Protein AF-A0A931XW29-F1 (afdb_monomer_lite)

Secondary structure (DSSP, 8-state):
-------PEEEEEEEPTTS-EEEEEE-TTS-EEEE--SS--S-EEEE-SSSBSEEEEESSSEEEEEEEEEESS-EEEEEES-SSPPPTTPPPSSPPEEE-TTEEEE----TT-EEESS-EEEEEESSSSS--B-TT--EEEEEEE-

Structure (mmCIF, N/CA/C/O backbone):
data_AF-A0A931XW29-F1
#
_entry.id   AF-A0A931XW29-F1
#
loop_
_atom_site.group_PDB
_atom_site.id
_atom_site.type_symbol
_atom_site.label_atom_id
_atom_site.label_alt_id
_atom_site.label_comp_id
_atom_site.label_asym_id
_atom_site.label_entity_id
_atom_site.label_seq_id
_atom_site.pdbx_PDB_ins_code
_atom_site.Cartn_x
_atom_site.Cartn_y
_atom_site.Cartn_z
_atom_site.occupancy
_atom_site.B_iso_or_equiv
_atom_site.auth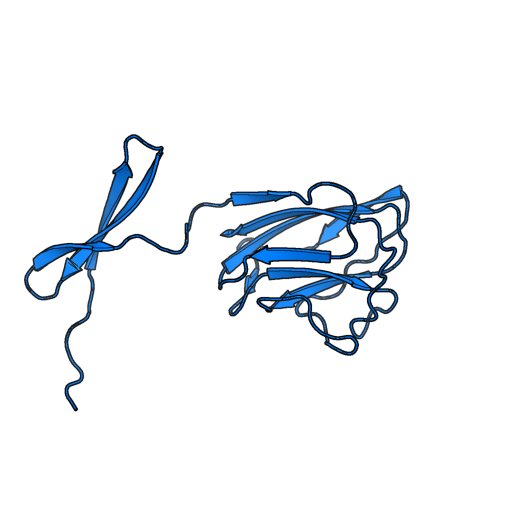_seq_id
_atom_site.auth_comp_id
_atom_site.auth_asym_id
_atom_site.auth_atom_id
_atom_site.pdbx_PDB_model_num
ATOM 1 N N . MET A 1 1 ? -32.440 -20.958 18.031 1.00 38.19 1 MET A N 1
ATOM 2 C CA . MET A 1 1 ? -31.291 -20.144 17.581 1.00 38.19 1 MET A CA 1
ATOM 3 C C . MET A 1 1 ? -31.598 -18.716 1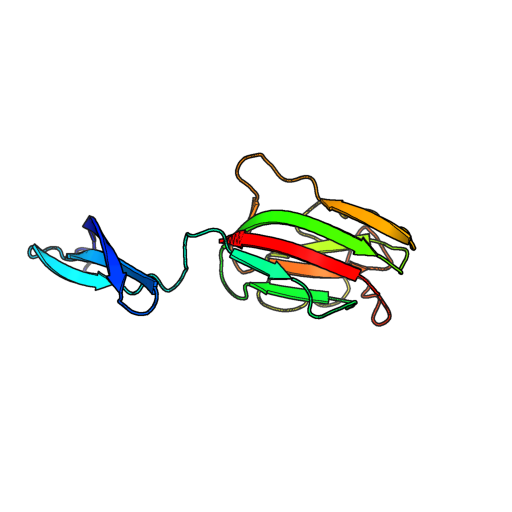8.005 1.00 38.19 1 MET A C 1
ATOM 5 O O . MET A 1 1 ? -32.390 -18.062 17.341 1.00 38.19 1 MET A O 1
ATOM 9 N N . ALA A 1 2 ? -31.157 -18.316 19.199 1.00 35.53 2 ALA A N 1
ATOM 10 C CA . ALA A 1 2 ? -31.536 -17.034 19.789 1.00 35.53 2 ALA A CA 1
ATOM 11 C C . ALA A 1 2 ? -30.694 -15.914 19.162 1.00 35.53 2 ALA A C 1
ATOM 13 O O . ALA A 1 2 ? -29.478 -15.897 19.308 1.00 35.53 2 ALA A O 1
ATOM 14 N N . TRP A 1 3 ? -31.364 -15.037 18.420 1.00 38.88 3 TRP A N 1
ATOM 15 C CA . TRP A 1 3 ? -30.867 -13.742 17.977 1.00 38.88 3 TRP A CA 1
ATOM 16 C C . TRP A 1 3 ? -31.445 -12.707 18.936 1.00 38.88 3 TRP A C 1
ATOM 18 O O . TRP A 1 3 ? -32.610 -12.364 18.776 1.00 38.88 3 TRP A O 1
ATOM 28 N N . LEU A 1 4 ? -30.688 -12.287 19.948 1.00 43.12 4 LEU A N 1
ATOM 29 C CA . LEU A 1 4 ? -30.894 -11.071 20.745 1.00 43.12 4 LEU A CA 1
ATOM 30 C C . LEU A 1 4 ? -29.692 -10.923 21.696 1.00 43.12 4 LEU A C 1
ATOM 32 O O . LEU A 1 4 ? -29.171 -11.925 22.173 1.00 43.12 4 LEU A O 1
ATOM 36 N N . ASP A 1 5 ? -29.290 -9.675 21.931 1.00 41.72 5 ASP A N 1
ATOM 37 C CA . ASP A 1 5 ? -28.382 -9.212 22.996 1.00 41.72 5 ASP A CA 1
ATOM 38 C C . ASP A 1 5 ? -26.875 -9.139 22.728 1.00 41.72 5 ASP A C 1
ATOM 40 O O . ASP A 1 5 ? -26.065 -9.693 23.459 1.00 41.72 5 ASP A O 1
ATOM 44 N N . GLU A 1 6 ? -26.476 -8.283 21.784 1.00 49.94 6 GLU A N 1
ATOM 45 C CA . GLU A 1 6 ? -25.221 -7.536 21.974 1.00 49.94 6 GLU A CA 1
ATOM 46 C C . GLU A 1 6 ? -25.299 -6.127 21.362 1.00 49.94 6 GLU A C 1
ATOM 48 O O . GLU A 1 6 ? -24.480 -5.703 20.548 1.00 49.94 6 GLU A O 1
ATOM 53 N N . ILE A 1 7 ? -26.326 -5.357 21.745 1.00 53.03 7 ILE A N 1
ATOM 54 C CA . ILE A 1 7 ? -26.310 -3.907 21.503 1.00 53.03 7 ILE A CA 1
ATOM 55 C C . ILE A 1 7 ? -25.437 -3.281 22.591 1.00 53.03 7 ILE A C 1
ATOM 57 O O . ILE A 1 7 ? -25.923 -2.814 23.618 1.00 53.03 7 ILE A O 1
ATOM 61 N N . LEU A 1 8 ? -24.124 -3.302 22.376 1.00 58.19 8 LEU A N 1
ATOM 62 C CA . LEU A 1 8 ? -23.183 -2.600 23.239 1.00 58.19 8 LEU A CA 1
ATOM 63 C C . LEU A 1 8 ? -23.320 -1.091 23.006 1.00 58.19 8 LEU A C 1
ATOM 65 O O . LEU A 1 8 ? -23.046 -0.591 21.912 1.00 58.19 8 LEU A O 1
ATOM 69 N N . ARG A 1 9 ? -23.743 -0.349 24.034 1.00 63.47 9 ARG A N 1
ATOM 70 C CA . ARG A 1 9 ? -23.864 1.113 23.958 1.00 63.47 9 ARG A CA 1
ATOM 71 C C . ARG A 1 9 ? -22.541 1.761 24.349 1.00 63.47 9 ARG A C 1
ATOM 73 O O . ARG A 1 9 ? -22.058 1.549 25.460 1.00 63.47 9 ARG A O 1
ATOM 80 N N . PHE A 1 10 ? -21.987 2.579 23.455 1.00 65.69 10 PHE A N 1
ATOM 81 C CA . PHE A 1 10 ? -20.823 3.415 23.755 1.00 65.69 10 PHE A CA 1
ATOM 82 C C . PHE A 1 10 ? -21.114 4.357 24.931 1.00 65.69 10 PHE A C 1
ATOM 84 O O . PHE A 1 10 ? -22.158 5.019 24.952 1.00 65.69 10 PHE A O 1
ATOM 91 N N . VAL A 1 11 ? -20.176 4.438 25.878 1.00 74.69 11 VAL A N 1
ATOM 92 C CA . VAL A 1 11 ? -20.232 5.386 27.000 1.00 74.69 11 VAL A CA 1
ATOM 93 C C . VAL A 1 11 ? -19.077 6.372 26.951 1.00 74.69 11 VAL A C 1
ATOM 95 O O . VAL A 1 11 ? -19.312 7.578 26.983 1.00 74.69 11 VAL A O 1
ATOM 98 N N . ALA A 1 12 ? -17.838 5.878 26.912 1.00 73.12 12 ALA A N 1
ATOM 99 C CA . ALA A 1 12 ? -16.646 6.713 27.011 1.00 73.12 12 ALA A CA 1
ATOM 100 C C . ALA A 1 12 ? -15.385 5.982 26.530 1.00 73.12 12 ALA A C 1
ATOM 102 O O . ALA A 1 12 ? -15.361 4.756 26.422 1.00 73.12 12 ALA A O 1
ATOM 103 N N . HIS A 1 13 ? -14.312 6.748 26.331 1.00 73.44 13 HIS A N 1
ATOM 104 C CA . HIS A 1 13 ? -12.950 6.224 26.285 1.00 73.44 13 HIS A CA 1
ATOM 105 C C . HIS A 1 13 ? -12.269 6.452 27.637 1.00 73.44 13 HIS A C 1
ATOM 107 O O . HIS A 1 13 ? -12.291 7.566 28.164 1.00 73.44 13 HIS A O 1
ATOM 113 N N . ALA A 1 14 ? -11.648 5.411 28.185 1.00 71.50 14 ALA A N 1
ATOM 114 C CA . ALA A 1 14 ? -10.775 5.504 29.346 1.00 71.50 14 ALA A CA 1
ATOM 115 C C . ALA A 1 14 ? -9.318 5.504 28.881 1.00 71.50 14 ALA A C 1
ATOM 117 O O . ALA A 1 14 ? -8.936 4.711 28.024 1.00 71.50 14 ALA A O 1
ATOM 118 N N . ARG A 1 15 ? -8.490 6.384 29.450 1.00 70.50 15 ARG A N 1
ATOM 119 C CA . ARG A 1 15 ? -7.049 6.407 29.186 1.00 70.50 15 ARG A CA 1
ATOM 120 C C . ARG 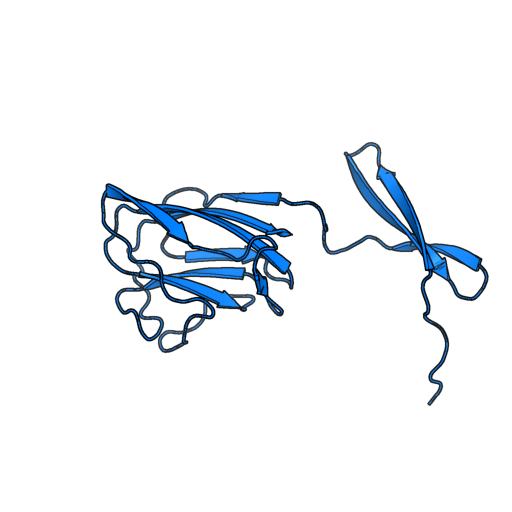A 1 15 ? -6.307 5.778 30.353 1.00 70.50 15 ARG A C 1
ATOM 122 O O . ARG A 1 15 ? -6.443 6.242 31.485 1.00 70.50 15 ARG A O 1
ATOM 129 N N . LYS A 1 16 ? -5.522 4.740 30.085 1.00 68.44 16 LYS A N 1
ATOM 130 C CA . LYS A 1 16 ? -4.676 4.105 31.093 1.00 68.44 16 LYS A CA 1
ATOM 131 C C . LYS A 1 16 ? -3.445 4.960 31.416 1.00 68.44 16 LYS A C 1
ATOM 133 O O . LYS A 1 16 ? -3.031 5.780 30.593 1.00 68.44 16 LYS A O 1
ATOM 138 N N . PRO A 1 17 ? -2.808 4.735 32.581 1.00 69.81 17 PRO A N 1
ATOM 139 C CA . PRO A 1 17 ? -1.533 5.368 32.930 1.00 69.81 17 PRO A CA 1
ATOM 140 C C . PRO A 1 17 ? -0.399 5.095 31.929 1.00 69.81 17 PRO A C 1
ATOM 142 O O . PRO A 1 17 ? 0.532 5.888 31.840 1.00 69.81 17 PRO A O 1
ATOM 145 N N . ASP A 1 18 ? -0.483 3.999 31.169 1.00 67.31 18 ASP A N 1
ATOM 146 C CA . ASP A 1 18 ? 0.461 3.640 30.101 1.00 67.31 18 ASP A CA 1
ATOM 147 C C . ASP A 1 18 ? 0.189 4.361 28.761 1.00 67.31 18 ASP A C 1
ATOM 149 O O . ASP A 1 18 ? 0.925 4.177 27.794 1.00 67.31 18 ASP A O 1
ATOM 153 N N . GLY A 1 19 ? -0.855 5.195 28.698 1.00 60.72 19 GLY A N 1
ATOM 154 C CA . GLY A 1 19 ? -1.244 5.962 27.516 1.00 60.72 19 GLY A CA 1
ATOM 155 C C . GLY A 1 19 ? -2.196 5.245 26.555 1.00 60.72 19 GLY A C 1
ATOM 156 O O . GLY A 1 19 ? -2.723 5.914 25.660 1.00 60.72 19 GLY A O 1
ATOM 157 N N . SER A 1 20 ? -2.464 3.948 26.744 1.00 61.62 20 SER A N 1
ATOM 158 C CA . SER A 1 20 ? -3.434 3.197 25.936 1.00 61.62 20 SER A CA 1
ATOM 159 C C . SER A 1 20 ? -4.878 3.635 26.219 1.00 61.62 20 SER A C 1
ATOM 161 O O . SER A 1 20 ? -5.202 4.102 27.316 1.00 61.62 20 SER A O 1
ATOM 163 N N . LEU A 1 21 ? -5.743 3.531 25.206 1.00 60.75 21 LEU A N 1
ATOM 164 C CA . LEU A 1 21 ? -7.171 3.830 25.314 1.00 60.75 21 LEU A CA 1
ATOM 165 C C . LEU A 1 21 ? -7.972 2.529 25.377 1.00 60.75 21 LEU A C 1
ATOM 167 O O . LEU A 1 21 ? -7.742 1.612 24.593 1.00 60.75 21 LEU A O 1
ATOM 171 N N . GLU A 1 22 ? -8.936 2.474 26.287 1.00 70.25 22 GLU A N 1
ATOM 172 C CA . GLU A 1 22 ? -9.946 1.424 26.350 1.00 70.25 22 GLU A CA 1
ATOM 173 C C . GLU A 1 22 ? -11.326 2.004 26.073 1.00 70.25 22 GLU A C 1
ATOM 175 O O . GLU A 1 22 ? -11.662 3.100 26.532 1.00 70.25 22 GLU A O 1
ATOM 180 N N . GLU A 1 23 ? -12.138 1.260 25.329 1.00 72.38 23 GLU A N 1
ATOM 181 C CA . GLU A 1 23 ? -13.516 1.640 25.075 1.00 72.38 23 GLU A CA 1
ATOM 182 C C . GLU A 1 23 ? -14.413 1.045 26.160 1.00 72.38 23 GLU A C 1
ATOM 184 O O . GLU A 1 23 ? -14.483 -0.165 26.381 1.00 72.38 23 GLU A O 1
ATOM 189 N N . CYS A 1 24 ? -15.121 1.918 26.860 1.00 70.50 24 CYS A N 1
ATOM 190 C CA . CYS A 1 24 ? -16.082 1.535 27.872 1.00 70.50 24 CYS A CA 1
ATOM 191 C C . CYS A 1 24 ? -17.466 1.432 27.228 1.00 70.50 24 CYS A C 1
ATOM 193 O O . CYS A 1 24 ? -18.021 2.435 26.762 1.00 70.50 24 CYS A O 1
ATOM 195 N N . ARG A 1 25 ? -18.040 0.225 27.226 1.00 76.50 25 ARG A N 1
ATOM 196 C CA . ARG A 1 25 ? -19.395 -0.035 26.727 1.00 76.50 25 ARG A CA 1
ATOM 197 C C . ARG A 1 25 ? -20.283 -0.584 27.840 1.00 76.50 25 ARG A C 1
ATOM 199 O O . ARG A 1 25 ? -19.788 -1.198 28.780 1.00 76.50 25 ARG A O 1
ATOM 206 N N . LEU A 1 26 ? -21.589 -0.363 27.738 1.00 73.88 26 LEU A N 1
ATOM 207 C CA . LEU A 1 26 ? -22.571 -1.041 28.591 1.00 73.88 26 LEU A CA 1
ATOM 208 C C . LEU A 1 26 ? -23.123 -2.262 27.866 1.00 73.88 26 LEU A C 1
ATOM 210 O O . LEU A 1 26 ? -23.411 -2.175 26.668 1.00 73.88 26 LEU A O 1
ATOM 214 N N . ASP A 1 27 ? -23.271 -3.369 28.591 1.00 77.75 27 ASP A N 1
ATOM 215 C CA . ASP A 1 27 ? -24.052 -4.513 28.121 1.00 77.75 27 ASP A CA 1
ATOM 216 C C . ASP A 1 27 ? -25.566 -4.262 28.243 1.00 77.75 27 ASP A C 1
ATOM 218 O O . ASP A 1 27 ? -26.007 -3.208 28.715 1.00 77.75 27 ASP A O 1
ATOM 222 N N . ALA A 1 28 ? -26.367 -5.214 27.754 1.00 69.75 28 ALA A N 1
ATOM 223 C CA . ALA A 1 28 ? -27.829 -5.124 27.747 1.00 69.75 28 ALA A CA 1
ATOM 224 C C . ALA A 1 28 ? -28.429 -4.995 29.161 1.00 69.75 28 ALA A C 1
ATOM 226 O O . ALA A 1 28 ? -29.491 -4.395 29.324 1.00 69.75 28 ALA A O 1
ATOM 227 N N . ASP A 1 29 ? -27.707 -5.477 30.174 1.00 80.06 29 ASP A N 1
ATOM 228 C CA . ASP A 1 29 ? -28.082 -5.403 31.586 1.00 80.06 29 ASP A CA 1
ATOM 229 C C . ASP A 1 29 ? -27.586 -4.111 32.266 1.00 80.06 29 ASP A C 1
ATOM 231 O O . ASP A 1 29 ? -27.833 -3.888 33.452 1.00 80.06 29 ASP A O 1
ATOM 235 N N . GLY A 1 30 ? -26.892 -3.235 31.531 1.00 73.50 30 GLY A N 1
ATOM 236 C CA . GLY A 1 30 ? -26.365 -1.974 32.047 1.00 73.50 30 GLY A CA 1
ATOM 237 C C . GLY A 1 30 ? -25.075 -2.115 32.856 1.00 73.50 30 GLY A C 1
ATOM 238 O O . GLY A 1 30 ? -24.694 -1.171 33.551 1.00 73.50 30 GLY A O 1
ATOM 239 N N . ASN A 1 31 ? -24.378 -3.250 32.769 1.00 77.94 31 ASN A N 1
ATOM 240 C CA .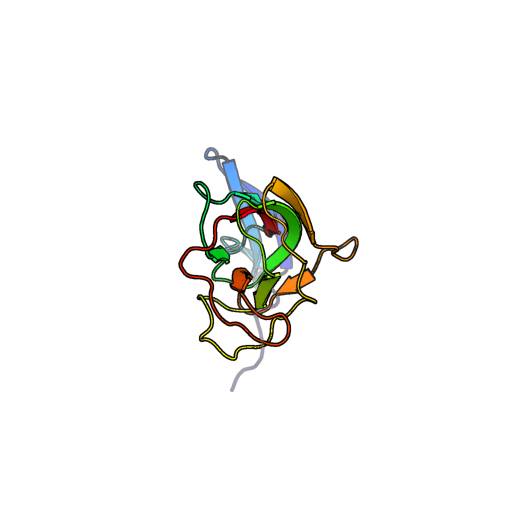 ASN A 1 31 ? -23.069 -3.413 33.389 1.00 77.94 31 ASN A CA 1
ATOM 241 C C . ASN A 1 31 ? -21.969 -2.856 32.485 1.00 77.94 31 ASN A C 1
ATOM 243 O O . ASN A 1 31 ? -21.991 -2.999 31.260 1.00 77.94 31 ASN A O 1
ATOM 247 N N . LEU A 1 32 ? -20.960 -2.246 33.109 1.00 72.12 32 LEU A N 1
ATOM 248 C CA . LEU A 1 32 ? -19.782 -1.751 32.412 1.00 72.12 32 LEU A CA 1
ATOM 249 C C . LEU A 1 32 ? -18.914 -2.919 31.937 1.00 72.12 32 LEU A C 1
ATOM 251 O O . LEU A 1 32 ? -18.364 -3.674 32.739 1.00 72.12 32 LEU A O 1
ATOM 255 N N . ARG A 1 33 ? -18.738 -3.019 30.623 1.00 69.81 33 ARG A N 1
ATOM 256 C CA . ARG A 1 33 ? -17.762 -3.888 29.976 1.00 69.81 33 ARG A CA 1
ATOM 257 C C . ARG A 1 33 ? -16.651 -3.019 29.403 1.00 69.81 33 ARG A C 1
ATOM 259 O O . ARG A 1 33 ? -16.887 -2.109 28.608 1.00 69.81 33 ARG A O 1
ATOM 266 N N . VAL A 1 34 ? -15.425 -3.310 29.816 1.00 63.75 34 VAL A N 1
ATOM 267 C CA . VAL A 1 34 ? -14.236 -2.763 29.167 1.00 63.75 34 VAL A CA 1
ATOM 268 C C . VAL A 1 34 ? -14.014 -3.587 27.909 1.00 63.75 34 VAL A C 1
ATOM 270 O O . VAL A 1 34 ? -13.626 -4.752 27.981 1.00 63.75 34 VAL A O 1
ATOM 273 N N . VAL A 1 35 ? -14.315 -2.997 26.760 1.00 61.72 35 VAL A N 1
ATOM 274 C CA . VAL A 1 35 ? -13.921 -3.560 25.478 1.00 61.72 35 VAL A CA 1
ATOM 275 C C . VAL A 1 35 ? -12.553 -2.975 25.187 1.00 61.72 35 VAL A C 1
ATOM 277 O O . VAL A 1 35 ? -12.401 -1.777 24.941 1.00 61.72 35 VAL A O 1
ATOM 280 N N . VAL A 1 36 ? -11.527 -3.819 25.245 1.00 54.84 36 VAL A N 1
ATOM 281 C CA . VAL A 1 36 ? -10.242 -3.454 24.656 1.00 54.84 36 VAL A CA 1
ATOM 282 C C . VAL A 1 36 ? -10.530 -3.258 23.174 1.00 54.84 36 VAL A C 1
ATOM 284 O O . VAL A 1 36 ? -10.811 -4.228 22.472 1.00 54.84 36 VAL A O 1
ATOM 287 N N . ALA A 1 37 ? -10.548 -2.006 22.715 1.00 51.06 37 ALA A N 1
ATOM 288 C CA . ALA A 1 37 ? -10.611 -1.717 21.296 1.00 51.06 37 ALA A CA 1
ATOM 289 C C . ALA A 1 37 ? -9.343 -2.323 20.686 1.00 51.06 37 ALA A C 1
ATOM 291 O O . ALA A 1 37 ? -8.249 -1.784 20.823 1.00 51.06 37 ALA A O 1
ATOM 292 N N . THR A 1 38 ? -9.470 -3.513 20.099 1.00 51.78 38 THR A N 1
ATOM 293 C CA . THR A 1 38 ? -8.343 -4.230 19.489 1.00 51.78 38 THR A CA 1
ATOM 294 C C . THR A 1 38 ? -7.823 -3.517 18.247 1.00 51.78 38 THR A C 1
ATOM 296 O O . THR A 1 38 ? -6.693 -3.763 17.837 1.00 51.78 38 THR A O 1
ATOM 299 N N . ASP A 1 39 ? -8.609 -2.593 17.691 1.00 54.62 39 ASP A N 1
ATOM 300 C CA . ASP A 1 39 ? -8.172 -1.649 16.677 1.00 54.62 39 ASP A CA 1
ATOM 301 C C . ASP A 1 39 ? -8.189 -0.231 17.252 1.00 54.62 39 ASP A C 1
ATOM 303 O O . ASP A 1 39 ? -9.238 0.335 17.559 1.00 54.62 39 ASP A O 1
ATOM 307 N N . SER A 1 40 ? -6.995 0.342 17.396 1.00 58.44 40 SER A N 1
ATOM 308 C CA . SER A 1 40 ? -6.825 1.769 17.647 1.00 58.44 40 SER A CA 1
ATOM 309 C C . SER A 1 40 ? -7.465 2.550 16.501 1.00 58.44 40 SER A C 1
ATOM 311 O O . SER A 1 40 ? -6.981 2.502 15.375 1.00 58.44 40 SER A O 1
ATOM 313 N N . LEU A 1 41 ? -8.533 3.291 16.790 1.00 66.06 41 LEU A N 1
ATOM 314 C CA . LEU A 1 41 ? -9.128 4.241 15.843 1.00 66.06 41 LEU A CA 1
ATOM 315 C C . LEU A 1 41 ? -8.284 5.518 15.687 1.00 66.06 41 LEU A C 1
ATOM 317 O O . LEU A 1 41 ? -8.566 6.339 14.817 1.00 66.06 41 LEU A O 1
ATOM 321 N N . GLU A 1 42 ? -7.253 5.687 16.519 1.00 80.81 42 GLU A N 1
ATOM 322 C CA . GLU A 1 42 ? -6.339 6.819 16.434 1.00 80.81 42 GLU A CA 1
ATOM 323 C C . GLU A 1 42 ? -5.386 6.669 15.240 1.00 80.81 42 GLU A C 1
ATOM 325 O O . GLU A 1 42 ? -4.792 5.597 15.067 1.00 80.81 42 GLU A O 1
ATOM 330 N N . PRO A 1 43 ? -5.187 7.734 14.441 1.00 89.56 43 PRO A N 1
ATOM 331 C CA . PRO A 1 43 ? -4.202 7.739 13.372 1.00 89.56 43 PRO A CA 1
ATOM 332 C C . PRO A 1 43 ? -2.795 7.436 13.897 1.00 89.56 43 PRO A C 1
ATOM 334 O O . PRO A 1 43 ? -2.240 8.177 14.708 1.00 89.56 43 PRO A O 1
ATOM 337 N N . ALA A 1 44 ? -2.187 6.380 13.373 1.00 92.25 44 ALA A N 1
ATOM 338 C CA . ALA A 1 44 ? -0.818 5.979 13.645 1.00 92.25 44 ALA A CA 1
ATOM 339 C C . ALA A 1 44 ? 0.012 6.016 12.360 1.00 92.25 44 ALA A C 1
ATOM 341 O O . ALA A 1 44 ? -0.462 5.644 11.283 1.00 92.25 44 ALA A O 1
ATOM 342 N N . TRP A 1 45 ? 1.263 6.449 12.490 1.00 94.44 45 TRP A N 1
ATOM 343 C CA . TRP A 1 45 ? 2.246 6.371 11.416 1.00 94.44 45 TRP A CA 1
ATOM 344 C C . TRP A 1 45 ? 2.937 5.008 11.428 1.00 94.44 45 TRP A C 1
ATOM 346 O O . TRP A 1 45 ? 3.315 4.497 12.481 1.00 94.44 45 TRP A O 1
ATOM 356 N N . ASP A 1 46 ? 3.087 4.431 10.243 1.00 95.50 46 ASP A N 1
ATOM 357 C CA . ASP A 1 46 ? 3.886 3.249 9.970 1.00 95.50 46 ASP A CA 1
ATOM 358 C C . ASP A 1 46 ? 4.932 3.612 8.917 1.00 95.50 46 ASP A C 1
ATOM 360 O O . ASP A 1 46 ? 4.632 3.766 7.728 1.00 95.50 46 ASP A O 1
ATOM 364 N N . ASP A 1 47 ? 6.162 3.777 9.387 1.00 95.44 47 ASP A N 1
ATOM 365 C CA . ASP A 1 47 ? 7.311 4.052 8.542 1.00 95.44 47 ASP A CA 1
ATOM 366 C C . ASP A 1 47 ? 8.015 2.737 8.207 1.00 95.44 47 ASP A C 1
ATOM 368 O O . ASP A 1 47 ? 8.252 1.883 9.070 1.00 95.44 47 ASP A O 1
ATOM 372 N N . SER A 1 48 ? 8.391 2.563 6.943 1.00 94.69 48 SER A N 1
ATOM 373 C CA . SER A 1 48 ? 9.295 1.475 6.575 1.00 94.69 48 SER A CA 1
ATOM 374 C C . SER A 1 48 ? 10.643 1.622 7.301 1.00 94.69 48 SER A C 1
ATOM 376 O O . SER A 1 48 ? 11.146 2.739 7.399 1.00 94.69 48 SER A O 1
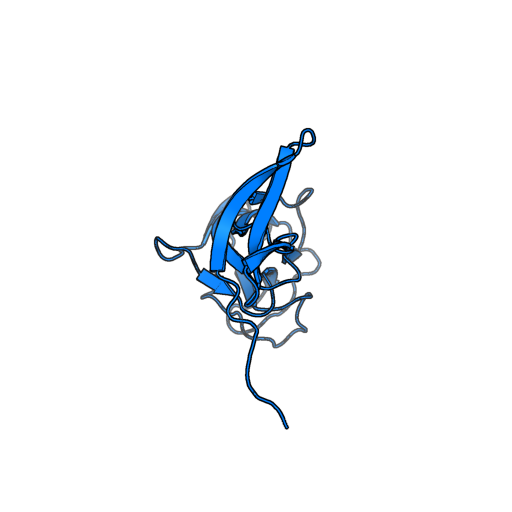ATOM 378 N N . PRO A 1 49 ? 11.297 0.530 7.742 1.00 92.06 49 PRO A N 1
ATOM 379 C CA . PRO A 1 49 ? 12.537 0.559 8.535 1.00 92.06 49 PRO A CA 1
ATOM 380 C C . PRO A 1 49 ? 13.782 0.956 7.715 1.00 92.06 49 PRO A C 1
ATOM 382 O O . PRO A 1 49 ? 14.912 0.699 8.119 1.00 92.06 49 PRO A O 1
ATOM 385 N N . GLY A 1 50 ? 13.572 1.528 6.533 1.00 95.31 50 GLY A N 1
ATOM 386 C CA . GLY A 1 50 ? 14.546 1.752 5.479 1.00 95.31 50 GLY A CA 1
ATOM 387 C C . GLY A 1 50 ? 13.910 1.496 4.114 1.00 95.31 50 GLY A C 1
ATOM 388 O O . GLY A 1 50 ? 12.690 1.366 3.999 1.00 95.31 50 GLY A O 1
ATOM 389 N N . PHE A 1 51 ? 14.744 1.399 3.084 1.00 97.38 51 PHE A N 1
ATOM 390 C CA . PHE A 1 51 ? 14.298 1.022 1.748 1.00 97.38 51 PHE A CA 1
ATOM 391 C C . PHE A 1 51 ? 13.964 -0.464 1.695 1.00 97.38 51 PHE A C 1
ATOM 393 O O . PHE A 1 51 ? 14.825 -1.305 1.952 1.00 97.38 51 PHE A O 1
ATOM 400 N N . VAL A 1 52 ? 12.722 -0.783 1.343 1.00 97.81 52 VAL A N 1
ATOM 401 C CA . VAL A 1 52 ? 12.254 -2.163 1.197 1.00 97.81 52 VAL A CA 1
ATOM 402 C C . VAL A 1 52 ? 11.380 -2.305 -0.047 1.00 97.81 52 VAL A C 1
ATOM 404 O O . VAL A 1 52 ? 10.812 -1.332 -0.546 1.00 97.81 52 VAL A O 1
ATOM 407 N N . ALA A 1 53 ? 11.268 -3.533 -0.548 1.00 97.75 53 ALA A N 1
ATOM 408 C CA . ALA A 1 53 ? 10.453 -3.848 -1.719 1.00 97.75 53 ALA A CA 1
ATOM 409 C C . ALA A 1 53 ? 8.956 -3.922 -1.394 1.00 97.75 53 ALA A C 1
ATOM 411 O O . ALA A 1 53 ? 8.120 -3.734 -2.271 1.00 97.75 53 ALA A O 1
ATOM 412 N N . HIS A 1 54 ? 8.598 -4.231 -0.149 1.00 98.06 54 HIS A N 1
ATOM 413 C CA . HIS A 1 54 ? 7.214 -4.324 0.299 1.00 98.06 54 HIS A CA 1
ATOM 414 C C . HIS A 1 54 ? 7.122 -4.184 1.815 1.00 98.06 54 HIS A C 1
ATOM 416 O O . HIS A 1 54 ? 8.104 -4.386 2.535 1.00 98.06 54 HIS A O 1
ATOM 422 N N . ARG A 1 55 ? 5.917 -3.904 2.312 1.00 97.69 55 ARG A N 1
ATOM 423 C CA . ARG A 1 55 ? 5.627 -3.908 3.746 1.00 97.69 55 ARG A CA 1
ATOM 424 C C . ARG A 1 55 ? 4.148 -4.141 4.015 1.00 97.69 55 ARG A C 1
ATOM 426 O O . ARG A 1 55 ? 3.281 -3.603 3.327 1.00 97.69 55 ARG A O 1
ATOM 433 N N . ILE A 1 56 ? 3.879 -4.906 5.069 1.00 97.81 56 ILE A N 1
ATOM 434 C CA . ILE A 1 56 ? 2.556 -4.992 5.685 1.00 97.81 56 ILE A CA 1
ATOM 435 C C . ILE A 1 56 ? 2.443 -3.821 6.663 1.00 97.81 56 ILE A C 1
ATOM 437 O O . ILE A 1 56 ? 3.081 -3.827 7.711 1.00 97.81 56 ILE A O 1
ATOM 441 N N . VAL A 1 57 ? 1.657 -2.811 6.298 1.00 96.62 57 VAL A N 1
ATOM 442 C CA . VAL A 1 57 ? 1.399 -1.618 7.120 1.00 96.62 57 VAL A CA 1
ATOM 443 C C . VAL A 1 57 ? 0.441 -1.957 8.264 1.00 96.62 57 VAL A C 1
ATOM 445 O O . VAL A 1 57 ? 0.590 -1.464 9.385 1.00 96.62 57 VAL A O 1
ATOM 448 N N . LYS A 1 58 ? -0.555 -2.807 7.985 1.00 94.62 58 LYS A N 1
ATOM 449 C CA . LYS A 1 58 ? -1.515 -3.341 8.963 1.00 94.62 58 LYS A CA 1
ATOM 450 C C . LYS A 1 58 ? -2.018 -4.702 8.490 1.00 94.62 58 LYS A C 1
ATOM 452 O O . LYS A 1 58 ? -2.438 -4.826 7.344 1.00 94.62 58 LYS A O 1
ATOM 457 N N . ALA A 1 59 ? -1.998 -5.701 9.370 1.00 94.69 59 ALA A N 1
ATOM 458 C CA . ALA A 1 59 ? -2.474 -7.060 9.082 1.00 94.69 59 ALA A CA 1
ATOM 459 C C . ALA A 1 59 ? -3.956 -7.285 9.459 1.00 94.69 59 ALA A C 1
ATOM 461 O O . ALA A 1 59 ? -4.419 -8.423 9.480 1.00 94.69 59 ALA A O 1
ATOM 462 N N . THR A 1 60 ? -4.679 -6.211 9.786 1.00 91.69 60 THR A N 1
ATOM 463 C CA . THR A 1 60 ? -6.112 -6.187 10.114 1.00 91.69 60 THR A CA 1
ATOM 464 C C . THR A 1 60 ? -6.800 -5.040 9.374 1.00 91.69 60 THR A C 1
ATOM 466 O O . THR A 1 60 ? -6.132 -4.130 8.873 1.00 91.69 60 THR A O 1
ATOM 469 N N . SER A 1 61 ? -8.135 -5.069 9.315 1.00 93.00 61 SER A N 1
ATOM 470 C CA . SER A 1 61 ? -8.949 -4.027 8.681 1.00 93.00 61 SER A CA 1
ATOM 471 C C . SER A 1 61 ? -8.593 -2.635 9.188 1.00 93.00 61 SER A C 1
ATOM 473 O O . SER A 1 61 ? -8.420 -2.449 10.389 1.00 93.00 61 SER A O 1
ATOM 475 N N . GLY A 1 62 ? -8.542 -1.648 8.299 1.00 92.31 62 GLY A N 1
ATOM 476 C CA . GLY A 1 62 ? -8.179 -0.287 8.674 1.00 92.31 62 GLY A CA 1
ATOM 477 C C . GLY A 1 62 ? -8.442 0.729 7.577 1.00 92.31 62 GLY A C 1
ATOM 478 O O . GLY A 1 62 ? -8.908 0.400 6.484 1.00 92.31 62 GLY A O 1
ATOM 479 N N . THR A 1 63 ? -8.126 1.985 7.867 1.00 94.94 63 THR A N 1
ATOM 480 C CA . THR A 1 63 ? -8.229 3.080 6.896 1.00 94.94 63 THR A CA 1
ATOM 481 C C . THR A 1 63 ? -6.845 3.637 6.628 1.00 94.94 63 THR A C 1
ATOM 483 O O . THR A 1 63 ? -6.157 4.035 7.560 1.00 94.94 63 THR A O 1
ATOM 486 N N . LEU A 1 64 ? -6.440 3.693 5.359 1.00 96.75 64 LEU A N 1
ATOM 487 C CA . LEU A 1 64 ? -5.247 4.419 4.936 1.00 96.75 64 LEU A CA 1
ATOM 488 C C . LEU A 1 64 ? -5.623 5.887 4.736 1.00 96.75 64 LEU A C 1
ATOM 490 O O . LEU A 1 64 ? -6.433 6.203 3.864 1.00 96.75 64 LEU A O 1
ATOM 494 N N . LEU A 1 65 ? -5.054 6.768 5.550 1.00 95.81 65 LEU A N 1
ATOM 495 C CA . LEU A 1 65 ? -5.331 8.204 5.541 1.00 95.81 65 LEU A CA 1
ATOM 496 C C . LEU A 1 65 ? -4.340 8.960 4.658 1.00 95.81 65 LEU A C 1
ATOM 498 O O . LEU A 1 65 ? -4.732 9.856 3.916 1.00 95.81 65 LEU A O 1
ATOM 502 N N . HIS A 1 66 ? -3.069 8.561 4.708 1.00 96.38 66 HIS A N 1
ATOM 503 C CA . HIS A 1 66 ? -1.986 9.179 3.952 1.00 96.38 66 HIS A CA 1
ATOM 504 C C . HIS A 1 66 ? -0.965 8.124 3.536 1.00 96.38 66 HIS A C 1
ATOM 506 O O . HIS A 1 66 ? -0.680 7.205 4.305 1.00 96.38 66 HIS A O 1
ATOM 512 N N . LEU A 1 67 ? -0.398 8.260 2.338 1.00 97.12 67 LEU A N 1
ATOM 513 C CA . LEU A 1 67 ? 0.738 7.455 1.904 1.00 97.12 67 LEU A CA 1
ATOM 514 C C . LEU A 1 67 ? 1.668 8.300 1.038 1.00 97.12 67 LEU A C 1
ATOM 516 O O . LEU A 1 67 ? 1.292 8.776 -0.037 1.00 97.12 67 LEU A O 1
ATOM 520 N N . SER A 1 68 ? 2.898 8.461 1.507 1.00 96.81 68 SER A N 1
ATOM 521 C CA . SER A 1 68 ? 3.962 9.160 0.791 1.00 96.81 68 SER A CA 1
ATOM 522 C C . SER A 1 68 ? 5.296 8.472 1.006 1.00 96.81 68 SER A C 1
ATOM 524 O O . SER A 1 68 ? 5.404 7.558 1.817 1.00 96.81 68 SER A O 1
ATOM 526 N N . GLY A 1 69 ? 6.327 8.904 0.294 1.00 96.50 69 GLY A N 1
ATOM 527 C CA . GLY A 1 69 ? 7.644 8.323 0.475 1.00 96.50 69 GLY A CA 1
ATOM 528 C C . GLY A 1 69 ? 8.677 8.833 -0.508 1.00 96.50 69 GLY A C 1
ATOM 529 O O . GLY A 1 69 ? 8.508 9.883 -1.129 1.00 96.50 69 GLY A O 1
ATOM 530 N N . TYR A 1 70 ? 9.731 8.045 -0.659 1.00 97.50 70 TYR A N 1
ATOM 531 C CA . TYR A 1 70 ? 10.832 8.256 -1.585 1.00 97.50 70 TYR A CA 1
ATOM 532 C C . TYR A 1 70 ? 11.257 6.916 -2.190 1.00 97.50 70 TYR A C 1
ATOM 534 O O . TYR A 1 70 ? 11.282 5.904 -1.487 1.00 97.50 70 TYR A O 1
ATOM 542 N N . SER A 1 71 ? 11.595 6.895 -3.479 1.00 96.94 71 SER A N 1
ATOM 543 C CA . SER A 1 71 ? 12.082 5.687 -4.154 1.00 96.94 71 SER A CA 1
ATOM 544 C C . SER A 1 71 ? 13.477 5.887 -4.725 1.00 96.94 71 SER A C 1
ATOM 546 O O . SER A 1 71 ? 13.777 6.916 -5.323 1.00 96.94 71 SER A O 1
ATOM 548 N N . GLU A 1 72 ? 14.302 4.853 -4.615 1.00 97.19 72 GLU A N 1
ATOM 549 C CA . GLU A 1 72 ? 15.556 4.685 -5.359 1.00 97.19 72 GLU A CA 1
ATOM 550 C C . GLU A 1 72 ? 15.413 3.632 -6.476 1.00 97.19 72 GLU A C 1
ATOM 552 O O . GLU A 1 72 ? 16.379 3.302 -7.158 1.00 97.19 72 GLU A O 1
ATOM 557 N N . SER A 1 73 ? 14.196 3.122 -6.681 1.00 95.06 73 SER A N 1
ATOM 558 C CA . SER A 1 73 ? 13.819 2.243 -7.791 1.00 95.06 73 SER A CA 1
ATOM 559 C C . SER A 1 73 ? 12.830 2.931 -8.731 1.00 95.06 73 SER A C 1
ATOM 561 O O . SER A 1 73 ? 12.035 3.784 -8.324 1.00 95.06 73 SER A O 1
ATOM 563 N N . SER A 1 74 ? 12.848 2.523 -9.995 1.00 96.94 74 SER A N 1
ATOM 564 C CA . SER A 1 74 ? 11.821 2.889 -10.973 1.00 96.94 74 SER A CA 1
ATOM 565 C C . SER A 1 74 ? 10.842 1.731 -11.143 1.00 96.94 74 SER A C 1
ATOM 567 O O . SER A 1 74 ? 11.262 0.578 -11.186 1.00 96.94 74 SER A O 1
ATOM 569 N N . GLY A 1 75 ? 9.549 2.026 -11.251 1.00 96.94 75 GLY A N 1
ATOM 570 C CA . GLY A 1 75 ? 8.504 1.005 -11.322 1.00 96.94 75 GLY A CA 1
ATOM 571 C C . GLY A 1 75 ? 7.160 1.552 -10.867 1.00 96.94 75 GLY A C 1
ATOM 572 O O . GLY A 1 75 ? 6.819 2.696 -11.159 1.00 96.94 75 GLY A O 1
ATOM 573 N N . TYR A 1 76 ? 6.409 0.748 -10.128 1.00 97.94 76 TYR A N 1
ATOM 574 C CA . TYR A 1 76 ? 5.081 1.094 -9.641 1.00 97.94 76 TYR A CA 1
ATOM 575 C C . TYR A 1 76 ? 4.934 0.736 -8.169 1.00 97.94 76 TYR A C 1
ATOM 577 O O . TYR A 1 76 ? 5.367 -0.325 -7.733 1.00 97.94 76 TYR A O 1
ATOM 585 N N . LEU A 1 77 ? 4.285 1.600 -7.399 1.00 98.06 77 LEU A N 1
ATOM 586 C CA . LEU A 1 77 ? 3.862 1.290 -6.045 1.00 98.06 77 LEU A CA 1
ATOM 587 C C . LEU A 1 77 ? 2.439 0.748 -6.092 1.00 98.06 77 LEU A C 1
ATOM 589 O O . LEU A 1 77 ? 1.495 1.468 -6.430 1.00 98.06 77 LEU A O 1
ATOM 593 N N . HIS A 1 78 ? 2.292 -0.525 -5.752 1.00 98.50 78 HIS A N 1
ATOM 594 C CA . HIS A 1 78 ? 1.001 -1.181 -5.620 1.00 98.50 78 HIS A CA 1
ATOM 595 C C . HIS A 1 78 ? 0.570 -1.173 -4.159 1.00 98.50 78 HIS A C 1
ATOM 597 O O . HIS A 1 78 ? 1.383 -1.418 -3.272 1.00 98.50 78 HIS A O 1
ATOM 603 N N . VAL A 1 79 ? -0.716 -0.923 -3.916 1.00 98.31 79 VAL A N 1
ATOM 604 C CA . VAL A 1 79 ? -1.336 -0.998 -2.586 1.00 98.31 79 VAL A CA 1
ATOM 605 C C . VAL A 1 79 ? -2.475 -2.010 -2.639 1.00 98.31 79 VAL A C 1
ATOM 607 O O . VAL A 1 79 ? -3.281 -1.977 -3.572 1.00 98.31 79 VAL A O 1
ATOM 610 N N . PHE A 1 80 ? -2.550 -2.895 -1.650 1.00 98.56 80 PHE A N 1
ATOM 611 C CA . PHE A 1 80 ? -3.446 -4.047 -1.619 1.00 98.56 80 PHE A CA 1
ATOM 612 C C . PHE A 1 80 ? -4.264 -4.114 -0.330 1.00 98.56 80 PHE A C 1
ATOM 614 O O . PHE A 1 80 ? -3.755 -3.828 0.754 1.00 98.56 80 PHE A O 1
ATOM 621 N N . ASP A 1 81 ? -5.510 -4.569 -0.471 1.00 98.31 81 ASP A N 1
ATOM 622 C CA . ASP A 1 81 ? -6.391 -5.007 0.612 1.00 98.31 81 ASP A CA 1
ATOM 623 C C . ASP A 1 81 ? -6.128 -6.466 0.992 1.00 98.31 81 ASP A C 1
ATOM 625 O O . ASP A 1 81 ? -6.860 -7.383 0.606 1.00 98.31 81 ASP A O 1
ATOM 629 N N . ALA A 1 82 ? -5.034 -6.678 1.717 1.00 98.06 82 ALA A N 1
ATOM 630 C CA . ALA A 1 82 ? -4.534 -7.993 2.091 1.00 98.06 82 ALA A CA 1
ATOM 631 C C . ALA A 1 82 ? -3.886 -7.966 3.481 1.00 98.06 82 ALA A C 1
ATOM 633 O O . ALA A 1 82 ? -3.465 -6.919 3.964 1.00 98.06 82 ALA A O 1
ATOM 634 N N . THR A 1 83 ? -3.780 -9.129 4.120 1.00 97.25 83 THR A N 1
ATOM 635 C CA . THR A 1 83 ? -3.096 -9.297 5.418 1.00 97.25 83 THR A CA 1
ATOM 636 C C . THR A 1 83 ? -1.621 -9.680 5.272 1.00 97.25 83 THR A C 1
ATOM 638 O O . THR A 1 83 ? -0.867 -9.628 6.241 1.00 97.25 83 THR A O 1
ATOM 641 N N . ALA A 1 84 ? -1.204 -10.055 4.062 1.00 98.00 84 ALA A N 1
ATOM 642 C CA . ALA A 1 84 ? 0.149 -10.453 3.698 1.00 98.00 84 ALA A CA 1
ATOM 643 C C . ALA A 1 84 ? 0.469 -9.983 2.273 1.00 98.00 84 ALA A C 1
ATOM 645 O O . ALA A 1 84 ? -0.433 -9.583 1.533 1.00 98.00 84 ALA A O 1
ATOM 646 N N . LEU A 1 85 ? 1.746 -10.043 1.885 1.00 98.00 85 LEU A N 1
ATOM 647 C CA . LEU A 1 85 ? 2.171 -9.766 0.513 1.00 98.00 85 LEU A CA 1
ATOM 648 C C . LEU A 1 85 ? 1.421 -10.683 -0.470 1.00 98.00 85 LEU A C 1
ATOM 650 O O . LEU A 1 85 ? 1.546 -11.905 -0.355 1.00 98.00 85 LEU A O 1
ATOM 654 N N . PRO A 1 86 ? 0.650 -10.133 -1.425 1.00 98.12 86 PRO A N 1
ATOM 655 C CA . PRO A 1 86 ? -0.005 -10.956 -2.432 1.00 98.12 86 PRO A CA 1
ATOM 656 C C . PRO A 1 86 ? 0.998 -11.626 -3.374 1.00 98.12 86 PRO A C 1
ATOM 658 O O . PRO A 1 86 ? 2.107 -11.134 -3.566 1.00 98.12 86 PRO A O 1
ATOM 661 N N . ALA A 1 87 ? 0.590 -12.730 -3.999 1.00 98.06 87 ALA A N 1
ATOM 662 C CA . ALA A 1 87 ? 1.382 -13.368 -5.045 1.00 98.06 87 ALA A CA 1
ATOM 663 C C . ALA A 1 87 ? 1.412 -12.513 -6.325 1.00 98.06 87 ALA A C 1
ATOM 665 O O . ALA A 1 87 ? 0.492 -11.722 -6.584 1.00 98.06 87 ALA A O 1
ATOM 666 N N . ASP A 1 88 ? 2.437 -12.719 -7.153 1.00 98.31 88 ASP A N 1
ATOM 667 C CA . ASP A 1 88 ? 2.503 -12.137 -8.494 1.00 98.31 88 ASP A CA 1
ATOM 668 C C . ASP A 1 88 ? 1.243 -12.466 -9.311 1.00 98.31 88 ASP A C 1
ATOM 670 O O . ASP A 1 88 ? 0.638 -13.531 -9.178 1.00 98.31 88 ASP A O 1
ATOM 674 N N . GLY A 1 89 ? 0.815 -11.514 -10.139 1.00 98.25 89 GLY A N 1
ATOM 675 C CA . GLY A 1 89 ? -0.453 -11.563 -10.871 1.00 98.25 89 GLY A CA 1
ATOM 676 C C . GLY A 1 89 ? -1.648 -10.972 -10.112 1.00 98.25 89 GLY A C 1
ATOM 677 O O . GLY A 1 89 ? -2.711 -10.776 -10.706 1.00 98.25 89 GLY A O 1
ATOM 678 N N . THR A 1 90 ? -1.497 -10.612 -8.832 1.00 98.50 90 THR A N 1
ATOM 679 C CA . THR A 1 90 ? -2.569 -9.947 -8.071 1.00 98.50 90 THR A CA 1
ATOM 680 C C . THR A 1 90 ? -2.743 -8.491 -8.507 1.00 98.50 90 THR A C 1
ATOM 682 O O . THR A 1 90 ? -1.778 -7.727 -8.549 1.00 98.50 90 THR A O 1
ATOM 685 N N . LYS A 1 91 ? -3.982 -8.069 -8.786 1.00 98.25 91 LYS A N 1
ATOM 686 C CA . LYS A 1 91 ? -4.295 -6.674 -9.135 1.00 98.25 91 LYS A CA 1
ATOM 687 C C . LYS A 1 91 ? -4.266 -5.760 -7.899 1.00 98.25 91 LYS A C 1
ATOM 689 O O . LYS A 1 91 ? -4.759 -6.164 -6.843 1.00 98.25 91 LYS A O 1
ATOM 694 N N . PRO A 1 92 ? -3.733 -4.533 -8.010 1.00 97.88 92 PRO A N 1
ATOM 695 C CA . PRO A 1 92 ? -3.712 -3.587 -6.902 1.00 97.88 92 PRO A CA 1
ATOM 696 C C . PRO A 1 92 ? -5.119 -3.071 -6.575 1.00 97.88 92 PRO A C 1
ATOM 698 O O . PRO A 1 92 ? -6.000 -2.985 -7.429 1.00 97.88 92 PRO A O 1
ATOM 701 N N . THR A 1 93 ? -5.339 -2.723 -5.308 1.00 97.56 93 THR A N 1
ATOM 702 C CA . THR A 1 93 ? -6.607 -2.159 -4.817 1.00 97.56 93 THR A CA 1
ATOM 703 C C . THR A 1 93 ? -6.758 -0.682 -5.172 1.00 97.56 93 THR A C 1
ATOM 705 O O . THR A 1 93 ? -7.877 -0.198 -5.352 1.00 97.56 93 THR A O 1
ATOM 708 N N . LEU A 1 94 ? -5.640 0.035 -5.260 1.00 96.25 94 LEU A N 1
ATOM 709 C CA . LEU A 1 94 ? -5.575 1.418 -5.721 1.00 96.25 94 LEU A CA 1
ATOM 710 C C . LEU A 1 94 ? -4.945 1.481 -7.112 1.00 96.25 94 LEU A C 1
ATOM 712 O O . LEU A 1 94 ? -4.199 0.583 -7.498 1.00 96.25 94 LEU A O 1
ATOM 716 N N . ALA A 1 95 ? -5.215 2.564 -7.845 1.00 95.50 95 ALA A N 1
ATOM 717 C CA . ALA A 1 95 ? -4.454 2.859 -9.052 1.00 95.50 95 ALA A CA 1
ATOM 718 C C . ALA A 1 95 ? -2.956 2.959 -8.687 1.00 95.50 95 ALA A C 1
ATOM 720 O O . ALA A 1 95 ? -2.632 3.684 -7.739 1.00 95.50 95 ALA A O 1
ATOM 721 N N . PRO A 1 96 ? -2.058 2.238 -9.384 1.00 95.56 96 PRO A N 1
ATOM 722 C CA . PRO A 1 96 ? -0.631 2.271 -9.090 1.00 95.56 96 PRO A CA 1
ATOM 723 C C . PRO A 1 96 ? -0.068 3.688 -9.145 1.00 95.56 96 PRO A C 1
ATOM 725 O O . PRO A 1 96 ? -0.343 4.429 -10.092 1.00 95.56 96 PRO A O 1
ATOM 728 N N . ALA A 1 97 ? 0.772 4.047 -8.177 1.00 96.12 97 ALA A N 1
ATOM 729 C CA . ALA A 1 97 ? 1.589 5.248 -8.299 1.00 96.12 97 ALA A CA 1
ATOM 730 C C . ALA A 1 97 ? 2.877 4.917 -9.051 1.00 96.12 97 ALA A C 1
ATOM 732 O O . ALA A 1 97 ? 3.501 3.888 -8.802 1.00 96.12 97 ALA A O 1
ATOM 733 N N . LEU A 1 98 ? 3.278 5.793 -9.967 1.00 96.56 98 LEU A N 1
ATOM 734 C CA . LEU A 1 98 ? 4.549 5.653 -10.661 1.00 96.56 98 LEU A CA 1
ATOM 735 C C . LEU A 1 98 ? 5.699 5.950 -9.694 1.00 96.56 98 LEU A C 1
ATOM 737 O O . LEU A 1 98 ? 5.655 6.927 -8.946 1.00 96.56 98 LEU A O 1
ATOM 741 N N . LEU A 1 99 ? 6.727 5.111 -9.733 1.00 96.56 99 LEU A N 1
ATOM 742 C CA . LEU A 1 99 ? 7.974 5.307 -9.013 1.00 96.56 99 LEU A CA 1
ATOM 743 C C . LEU A 1 99 ? 9.062 5.720 -9.994 1.00 96.56 99 LEU A C 1
ATOM 745 O O . LEU A 1 99 ? 9.282 5.057 -11.010 1.00 96.56 99 LEU A O 1
ATOM 749 N N . TRP A 1 100 ? 9.780 6.779 -9.641 1.00 95.31 100 TRP A N 1
ATOM 750 C CA . TRP A 1 100 ? 11.031 7.152 -10.282 1.00 95.31 100 TRP A CA 1
ATOM 751 C C . TRP A 1 100 ? 12.153 7.144 -9.255 1.00 95.31 100 TRP A C 1
ATOM 753 O O . TRP A 1 100 ? 12.003 7.670 -8.152 1.00 95.31 100 TRP A O 1
ATOM 763 N N . SER A 1 101 ? 13.292 6.570 -9.643 1.00 96.31 101 SER A N 1
ATOM 764 C CA . SER A 1 101 ? 14.500 6.618 -8.827 1.00 96.31 101 SER A CA 1
ATOM 765 C C . SER A 1 101 ? 14.904 8.065 -8.562 1.00 96.31 101 SER A C 1
ATOM 767 O O . SER A 1 101 ? 15.100 8.847 -9.493 1.00 96.31 101 SER A O 1
ATOM 769 N N . GLY A 1 102 ? 15.078 8.405 -7.292 1.00 96.62 102 GLY A N 1
ATOM 770 C CA . GLY A 1 102 ? 15.488 9.728 -6.850 1.00 96.62 102 GLY A CA 1
ATOM 771 C C . GLY A 1 102 ? 14.331 10.671 -6.505 1.00 96.62 102 GLY A C 1
ATOM 772 O O . GLY A 1 102 ? 14.590 11.834 -6.197 1.00 96.62 102 GLY A O 1
ATOM 773 N N . TRP A 1 103 ? 13.077 10.208 -6.580 1.00 96.31 103 TRP A N 1
ATOM 774 C CA . TRP A 1 103 ? 11.886 11.055 -6.473 1.00 96.31 103 TRP A CA 1
ATOM 775 C C . TRP A 1 103 ? 11.005 10.709 -5.278 1.00 96.31 103 TRP A C 1
ATOM 777 O O . TRP A 1 103 ? 10.944 9.569 -4.808 1.00 96.31 103 TRP A O 1
ATOM 787 N N . THR A 1 104 ? 10.283 11.728 -4.809 1.00 96.12 104 THR A N 1
ATOM 788 C CA . THR A 1 104 ? 9.222 11.564 -3.822 1.00 96.12 104 THR A CA 1
ATOM 789 C C . THR A 1 104 ? 7.970 10.970 -4.454 1.00 96.12 104 THR A C 1
ATOM 791 O O . THR A 1 104 ? 7.690 11.134 -5.641 1.00 96.12 104 THR A O 1
ATOM 794 N N . ILE A 1 105 ? 7.202 10.278 -3.622 1.00 95.00 105 ILE A N 1
ATOM 795 C CA . ILE A 1 105 ? 5.969 9.592 -3.988 1.00 95.00 105 ILE A CA 1
ATOM 796 C C . ILE A 1 105 ? 4.859 10.161 -3.119 1.00 95.00 105 ILE A C 1
ATOM 798 O O . ILE A 1 105 ? 5.042 10.348 -1.914 1.00 95.00 105 ILE A O 1
ATOM 802 N N . ALA A 1 106 ? 3.690 10.375 -3.708 1.00 93.62 106 ALA A N 1
ATOM 803 C CA . ALA A 1 106 ? 2.457 10.615 -2.977 1.00 93.62 106 ALA A CA 1
ATOM 804 C C . ALA A 1 106 ? 1.333 9.847 -3.670 1.00 93.62 106 ALA A C 1
ATOM 806 O O . ALA A 1 106 ? 1.106 10.026 -4.867 1.00 93.62 106 ALA A O 1
ATOM 807 N N . VAL A 1 107 ? 0.641 8.982 -2.929 1.00 94.25 107 VAL A N 1
ATOM 808 C CA . VAL A 1 107 ? -0.540 8.290 -3.449 1.00 94.25 107 VAL A CA 1
ATOM 809 C C . VAL A 1 107 ? -1.764 9.149 -3.144 1.00 94.25 107 VAL A C 1
ATOM 811 O O . VAL A 1 107 ? -2.032 9.423 -1.973 1.00 94.25 107 VAL A O 1
ATOM 814 N N . PRO A 1 108 ? -2.525 9.585 -4.162 1.00 90.31 108 PRO A N 1
ATOM 815 C CA . PRO A 1 108 ? -3.725 10.373 -3.934 1.00 90.31 108 PRO A CA 1
ATOM 816 C C . PRO A 1 108 ? -4.799 9.510 -3.263 1.00 90.31 108 PRO A C 1
ATOM 818 O O . PRO A 1 108 ? -5.204 8.470 -3.785 1.00 90.31 108 PRO A O 1
ATOM 821 N N . LEU A 1 109 ? -5.281 9.966 -2.108 1.00 93.06 109 LEU A N 1
ATOM 822 C CA . LEU A 1 109 ? -6.362 9.336 -1.353 1.00 93.06 109 LEU A CA 1
ATOM 823 C C . LEU A 1 109 ? -7.530 10.321 -1.187 1.00 93.06 109 LEU A C 1
ATOM 825 O O . LEU A 1 109 ? -7.317 11.536 -1.199 1.00 93.06 109 LEU A O 1
ATOM 829 N N . PRO A 1 110 ? -8.777 9.835 -1.033 1.00 90.25 110 PRO A N 1
ATOM 830 C CA . PRO A 1 110 ? -9.904 10.696 -0.685 1.00 90.25 110 PRO A CA 1
ATOM 831 C C . PRO A 1 110 ? -9.657 11.445 0.639 1.00 90.25 110 PRO A C 1
ATOM 833 O O . PRO A 1 110 ? -8.936 10.929 1.490 1.00 90.25 110 PRO A O 1
ATOM 836 N N . PRO A 1 111 ? -10.327 12.585 0.901 1.00 85.75 111 PRO A N 1
ATOM 837 C CA . PRO A 1 111 ? -10.133 13.359 2.137 1.00 85.75 111 PRO A CA 1
ATOM 838 C C . PRO A 1 111 ? -10.395 12.591 3.443 1.00 85.75 111 PRO A C 1
ATOM 840 O O . PRO A 1 111 ? -9.940 12.999 4.503 1.00 85.75 111 PRO A O 1
ATOM 843 N N . ARG A 1 112 ? -11.158 11.494 3.378 1.00 88.31 112 ARG A N 1
ATOM 844 C CA . ARG A 1 112 ? -11.453 10.602 4.514 1.00 88.31 112 ARG A CA 1
ATOM 845 C C . ARG A 1 112 ? -10.577 9.342 4.529 1.00 88.31 112 ARG A C 1
ATOM 847 O O . ARG A 1 112 ? -10.876 8.403 5.257 1.00 88.31 112 ARG A O 1
ATOM 854 N N . GLY A 1 113 ? -9.544 9.296 3.692 1.00 93.50 113 GLY A N 1
ATOM 855 C CA . GLY A 1 113 ? -8.762 8.099 3.428 1.00 93.50 113 GLY A CA 1
ATOM 856 C C . GLY A 1 113 ? -9.516 7.045 2.618 1.00 93.50 113 GLY A C 1
ATOM 857 O O . GLY A 1 113 ? -10.604 7.272 2.075 1.00 93.50 113 GLY A O 1
ATOM 858 N N . ARG A 1 114 ? -8.910 5.862 2.527 1.00 96.06 114 ARG A N 1
ATOM 859 C CA . ARG A 1 114 ? -9.469 4.669 1.887 1.00 96.06 114 ARG A CA 1
ATOM 860 C C . ARG A 1 114 ? -9.567 3.536 2.901 1.00 96.06 114 ARG A C 1
ATOM 862 O O . ARG A 1 114 ? -8.572 3.192 3.527 1.00 96.06 114 ARG A O 1
ATOM 869 N N . VAL A 1 115 ? -10.745 2.924 3.001 1.00 95.62 115 VAL A N 1
ATOM 870 C CA . VAL A 1 115 ? -10.977 1.736 3.836 1.00 95.62 115 VAL A CA 1
ATOM 871 C C . VAL A 1 115 ? -10.456 0.478 3.136 1.00 95.62 115 VAL A C 1
ATOM 873 O O . VAL A 1 115 ? -10.729 0.274 1.949 1.00 95.62 115 VAL A O 1
ATOM 876 N N . PHE A 1 116 ? -9.763 -0.364 3.900 1.00 95.75 116 PHE A N 1
ATOM 877 C CA . PHE A 1 116 ? -9.277 -1.693 3.538 1.00 95.75 116 PHE A CA 1
ATOM 878 C C . PHE A 1 116 ? -9.870 -2.716 4.516 1.00 95.75 116 PHE A C 1
ATOM 880 O O . PHE A 1 116 ? -9.767 -2.556 5.734 1.00 95.75 116 PHE A O 1
ATOM 887 N N . LYS A 1 117 ? -10.553 -3.739 3.996 1.00 95.25 117 LYS A N 1
ATOM 888 C CA . LYS A 1 117 ? -11.346 -4.681 4.802 1.00 95.25 117 LYS A CA 1
ATOM 889 C C . LYS A 1 117 ? -10.510 -5.774 5.462 1.00 95.25 117 LYS A C 1
ATOM 891 O O . LYS A 1 117 ? -10.920 -6.291 6.491 1.00 95.25 117 LYS A O 1
ATOM 896 N N . ASN A 1 118 ? -9.383 -6.137 4.867 1.00 94.69 118 ASN A N 1
ATOM 897 C CA . ASN A 1 118 ? -8.510 -7.214 5.322 1.00 94.69 118 ASN A CA 1
ATOM 898 C C . ASN A 1 118 ? -7.252 -6.649 5.982 1.00 94.69 118 ASN A C 1
ATOM 900 O O . ASN A 1 118 ? -6.880 -7.075 7.070 1.00 94.69 118 ASN A O 1
ATOM 904 N N . GLY A 1 119 ? -6.604 -5.692 5.323 1.00 96.06 119 GLY A N 1
ATOM 905 C CA . GLY A 1 119 ? -5.342 -5.113 5.763 1.00 96.06 119 GLY A CA 1
ATOM 906 C C . GLY A 1 119 ? -4.752 -4.175 4.724 1.00 96.06 119 GLY A C 1
ATOM 907 O O . GLY A 1 119 ? -5.330 -3.961 3.663 1.00 96.06 119 GLY A O 1
ATOM 908 N N . ILE A 1 120 ? -3.606 -3.585 5.042 1.00 97.94 120 ILE A N 1
ATOM 909 C CA . ILE A 1 120 ? -2.930 -2.616 4.182 1.00 97.94 120 ILE A CA 1
ATOM 910 C C . ILE A 1 120 ? -1.528 -3.139 3.908 1.00 97.94 120 ILE A C 1
ATOM 912 O O . ILE A 1 120 ? -0.699 -3.238 4.816 1.00 97.94 120 ILE A O 1
ATOM 916 N N . VAL A 1 121 ? -1.255 -3.440 2.643 1.00 98.44 121 VAL A N 1
ATOM 917 C CA . VAL A 1 121 ? 0.061 -3.877 2.171 1.00 98.44 121 VAL A CA 1
ATOM 918 C C . VAL A 1 121 ? 0.446 -3.036 0.972 1.00 98.44 121 VAL A C 1
ATOM 920 O O . VAL A 1 121 ? -0.390 -2.781 0.108 1.00 98.44 121 VAL A O 1
ATOM 923 N N . TRP A 1 122 ? 1.708 -2.635 0.889 1.00 98.19 122 TRP A N 1
ATOM 924 C CA . TRP A 1 122 ? 2.257 -2.073 -0.339 1.00 98.19 122 TRP A CA 1
ATOM 925 C C . TRP A 1 122 ? 3.431 -2.904 -0.843 1.00 98.19 122 TRP A C 1
ATOM 927 O O . TRP A 1 122 ? 4.124 -3.551 -0.055 1.00 98.19 122 TRP A O 1
ATOM 937 N N . ALA A 1 123 ? 3.646 -2.885 -2.156 1.00 98.44 123 ALA A N 1
ATOM 938 C CA . ALA A 1 123 ? 4.787 -3.519 -2.805 1.00 98.44 123 ALA A CA 1
ATOM 939 C C . ALA A 1 123 ? 5.242 -2.722 -4.032 1.00 98.44 123 ALA A C 1
ATOM 941 O O . ALA A 1 123 ? 4.431 -2.088 -4.712 1.00 98.44 123 ALA A O 1
ATOM 942 N N . VAL A 1 124 ? 6.537 -2.782 -4.320 1.00 98.38 124 VAL A N 1
ATOM 943 C CA . VAL A 1 124 ? 7.137 -2.290 -5.556 1.00 98.38 124 VAL A CA 1
ATOM 944 C C . VAL A 1 124 ? 6.930 -3.345 -6.639 1.00 98.38 124 VAL A C 1
ATOM 946 O O . VAL A 1 124 ? 7.287 -4.511 -6.476 1.00 98.38 124 VAL A O 1
ATOM 949 N N . SER A 1 125 ? 6.333 -2.926 -7.746 1.00 98.50 125 SER A N 1
ATOM 950 C CA . SER A 1 125 ? 6.045 -3.747 -8.914 1.00 98.50 125 SER A CA 1
ATOM 951 C C . SER A 1 125 ? 6.791 -3.211 -10.129 1.00 98.50 125 SER A C 1
ATOM 953 O O . SER A 1 125 ? 6.918 -2.000 -10.318 1.00 98.50 125 SER A O 1
ATOM 955 N N . THR A 1 126 ? 7.244 -4.112 -10.992 1.00 98.31 126 THR A N 1
ATOM 956 C CA . THR A 1 126 ? 7.836 -3.763 -12.293 1.00 98.31 126 THR A CA 1
ATOM 957 C C . THR A 1 126 ? 6.783 -3.515 -13.377 1.00 98.31 126 THR A C 1
ATOM 959 O O . THR A 1 126 ? 7.086 -2.908 -14.403 1.00 98.31 126 THR A O 1
ATOM 962 N N . THR A 1 127 ? 5.532 -3.930 -13.152 1.00 98.06 127 THR A N 1
ATOM 963 C CA . THR A 1 127 ? 4.404 -3.713 -14.070 1.00 98.06 127 THR A CA 1
ATOM 964 C C . THR A 1 127 ? 3.238 -3.027 -13.359 1.00 98.06 127 THR A C 1
ATOM 966 O O . THR A 1 127 ? 3.093 -3.147 -12.145 1.00 98.06 127 THR A O 1
ATOM 969 N N . ALA A 1 128 ? 2.417 -2.286 -14.110 1.00 97.31 128 ALA A N 1
ATOM 970 C CA . ALA A 1 128 ? 1.308 -1.506 -13.555 1.00 97.31 128 ALA A CA 1
ATOM 971 C C . ALA A 1 128 ? 0.015 -2.317 -13.358 1.00 97.31 128 ALA A C 1
ATOM 973 O O . ALA A 1 128 ? -0.782 -2.021 -12.474 1.00 97.31 128 ALA A O 1
ATOM 974 N N . GLU A 1 129 ? -0.255 -3.301 -14.219 1.00 97.44 129 GLU A N 1
ATOM 975 C CA . GLU A 1 129 ? -1.576 -3.947 -14.261 1.00 97.44 129 GLU A CA 1
ATOM 976 C C . GLU A 1 129 ? -1.792 -4.929 -13.102 1.00 97.44 129 GLU A C 1
ATOM 978 O O . GLU A 1 129 ? -2.875 -5.004 -12.515 1.00 97.44 129 GLU A O 1
ATOM 983 N N . ALA A 1 130 ? -0.754 -5.688 -12.775 1.00 98.06 130 ALA A N 1
ATOM 984 C CA . ALA A 1 130 ? -0.764 -6.708 -11.746 1.00 98.06 130 ALA A CA 1
ATOM 985 C C . ALA A 1 130 ? 0.601 -6.740 -11.063 1.00 98.06 130 ALA A C 1
ATOM 987 O O . ALA A 1 130 ? 1.582 -6.243 -11.603 1.00 98.06 130 ALA A O 1
ATOM 988 N N . LEU A 1 131 ? 0.674 -7.292 -9.857 1.00 98.62 131 LEU A N 1
ATOM 989 C CA . LEU A 1 131 ? 1.940 -7.399 -9.150 1.00 98.62 131 LEU A CA 1
ATOM 990 C C . LEU A 1 131 ? 2.932 -8.239 -9.964 1.00 98.62 131 LEU A C 1
ATOM 992 O O . LEU A 1 131 ? 2.649 -9.377 -10.333 1.00 98.62 131 LEU A O 1
ATOM 996 N N . THR A 1 132 ? 4.088 -7.657 -10.243 1.00 98.56 132 THR A N 1
ATOM 997 C CA . THR A 1 132 ? 5.303 -8.370 -10.627 1.00 98.56 132 THR A CA 1
ATOM 998 C C . THR A 1 132 ? 6.385 -7.846 -9.703 1.00 98.56 132 THR A C 1
ATOM 1000 O O . THR A 1 132 ? 6.987 -6.806 -9.990 1.00 98.56 132 THR A O 1
ATOM 1003 N N . LEU A 1 133 ? 6.526 -8.495 -8.547 1.00 98.31 133 LEU A N 1
ATOM 1004 C CA . LEU A 1 133 ? 7.314 -8.010 -7.423 1.00 98.31 133 LEU A CA 1
ATOM 1005 C C . LEU A 1 133 ? 8.747 -7.692 -7.857 1.00 98.31 133 LEU A C 1
ATOM 1007 O O . LEU A 1 133 ? 9.495 -8.567 -8.293 1.00 98.31 133 LEU A O 1
ATOM 1011 N N . ASP A 1 134 ? 9.151 -6.440 -7.666 1.00 97.81 134 ASP A N 1
ATOM 1012 C CA . ASP A 1 134 ? 10.561 -6.080 -7.717 1.00 97.81 134 ASP A CA 1
ATOM 1013 C C . ASP A 1 134 ? 11.198 -6.436 -6.372 1.00 97.81 134 ASP A C 1
ATOM 1015 O O . ASP A 1 134 ? 11.174 -5.648 -5.427 1.00 97.81 134 ASP A O 1
ATOM 1019 N N . ALA A 1 135 ? 11.760 -7.641 -6.259 1.00 95.44 135 ALA A N 1
ATOM 1020 C CA . ALA A 1 135 ? 12.416 -8.086 -5.029 1.00 95.44 135 ALA A CA 1
ATOM 1021 C C . ALA A 1 135 ? 13.640 -7.225 -4.652 1.00 95.44 135 ALA A C 1
ATOM 1023 O O . ALA A 1 135 ? 14.035 -7.209 -3.486 1.00 95.44 135 ALA A O 1
ATOM 1024 N N . ALA A 1 136 ? 14.222 -6.502 -5.615 1.00 96.88 136 ALA A N 1
ATOM 1025 C CA . ALA A 1 136 ? 15.300 -5.539 -5.398 1.00 96.88 136 ALA A CA 1
ATOM 1026 C C . ALA A 1 136 ? 14.781 -4.096 -5.235 1.00 96.88 136 ALA A C 1
ATOM 1028 O O . ALA A 1 136 ? 15.581 -3.162 -5.162 1.00 96.88 136 ALA A O 1
ATOM 1029 N N . GLY A 1 137 ? 13.459 -3.911 -5.167 1.00 96.19 137 GLY A N 1
ATOM 1030 C CA . GLY A 1 137 ? 12.805 -2.620 -5.034 1.00 96.19 137 GLY A CA 1
ATOM 1031 C C . GLY A 1 137 ? 13.244 -1.878 -3.773 1.00 96.19 137 GLY A 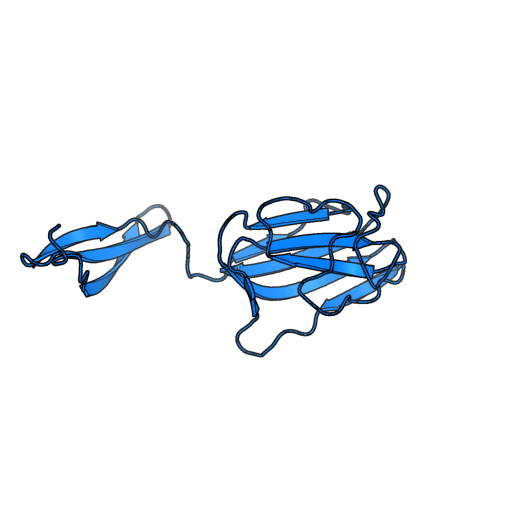C 1
ATOM 1032 O O . GLY A 1 137 ? 13.280 -2.437 -2.675 1.00 96.19 137 GLY A O 1
ATOM 1033 N N . ARG A 1 138 ? 13.561 -0.593 -3.927 1.00 97.50 138 ARG A N 1
ATOM 1034 C CA . ARG A 1 138 ? 14.035 0.293 -2.862 1.00 97.50 138 ARG A CA 1
ATOM 1035 C C . ARG A 1 138 ? 13.076 1.463 -2.697 1.00 97.50 138 ARG A C 1
ATOM 1037 O O . ARG A 1 138 ? 13.312 2.543 -3.232 1.00 97.50 138 ARG A O 1
ATOM 1044 N N . ALA A 1 139 ? 12.005 1.253 -1.936 1.00 97.38 139 ALA A N 1
ATOM 1045 C CA . ALA A 1 139 ? 11.076 2.311 -1.549 1.00 97.38 139 ALA A CA 1
ATOM 1046 C C . ALA A 1 139 ? 11.097 2.520 -0.030 1.00 97.38 139 ALA A C 1
ATOM 1048 O O . ALA A 1 139 ? 11.039 1.564 0.742 1.00 97.38 139 ALA A O 1
ATOM 1049 N N . PHE A 1 140 ? 11.185 3.779 0.391 1.00 97.56 140 PHE A N 1
ATOM 1050 C CA . PHE A 1 140 ? 10.921 4.208 1.757 1.00 97.56 140 PHE A CA 1
ATOM 1051 C C . PHE A 1 140 ? 9.531 4.841 1.775 1.00 97.56 140 PHE A C 1
ATOM 1053 O O . PHE A 1 140 ? 9.298 5.823 1.071 1.00 97.56 140 PHE A O 1
ATOM 1060 N N . VAL A 1 141 ? 8.599 4.266 2.531 1.00 97.50 141 VAL A N 1
ATOM 1061 C CA . VAL A 1 141 ? 7.185 4.663 2.537 1.00 97.50 141 VAL A CA 1
ATOM 1062 C C . VAL A 1 141 ? 6.746 4.987 3.959 1.00 97.50 141 VAL A C 1
ATOM 1064 O O . VAL A 1 141 ? 6.971 4.204 4.881 1.00 97.50 141 VAL A O 1
ATOM 1067 N N . ASN A 1 142 ? 6.080 6.128 4.103 1.00 97.00 142 ASN A N 1
ATOM 1068 C CA . ASN A 1 142 ? 5.403 6.591 5.306 1.00 97.00 142 ASN A CA 1
ATOM 1069 C C . ASN A 1 142 ? 3.893 6.460 5.087 1.00 97.00 142 ASN A C 1
ATOM 1071 O O . ASN A 1 142 ? 3.328 7.117 4.203 1.00 97.00 142 ASN A O 1
ATOM 1075 N N . ALA A 1 143 ? 3.235 5.619 5.879 1.00 97.19 143 ALA A N 1
ATOM 1076 C CA . ALA A 1 143 ? 1.794 5.409 5.808 1.00 97.19 143 ALA A CA 1
ATOM 1077 C C . ALA A 1 143 ? 1.116 5.863 7.104 1.00 97.19 143 ALA A C 1
ATOM 1079 O O . ALA A 1 143 ? 1.488 5.428 8.187 1.00 97.19 143 ALA A O 1
ATOM 1080 N N . GLN A 1 144 ? 0.086 6.702 7.002 1.00 96.56 144 GLN A N 1
ATOM 1081 C CA . GLN A 1 144 ? -0.782 7.029 8.132 1.00 96.56 144 GLN A CA 1
ATOM 1082 C C . GLN A 1 144 ? -2.043 6.177 8.056 1.00 96.56 144 GLN A C 1
ATOM 1084 O O . GLN A 1 144 ? -2.735 6.180 7.035 1.00 96.56 144 GLN A O 1
ATOM 1089 N N . ARG A 1 145 ? -2.365 5.471 9.138 1.00 93.25 145 ARG A N 1
ATOM 1090 C CA . ARG A 1 145 ? -3.486 4.531 9.181 1.00 93.25 145 ARG A CA 1
ATOM 1091 C C . ARG A 1 145 ? -4.213 4.509 10.520 1.00 93.25 145 ARG A C 1
ATOM 1093 O O . ARG A 1 145 ? -3.641 4.901 11.528 1.00 93.25 145 ARG A O 1
ATOM 1100 N N . THR A 1 146 ? -5.430 3.982 10.519 1.00 89.69 146 THR A N 1
ATOM 1101 C CA . THR A 1 146 ? -6.164 3.540 11.721 1.00 89.69 146 THR A CA 1
ATOM 1102 C C . THR A 1 146 ? -6.176 2.013 11.752 1.00 89.69 146 THR A C 1
ATOM 1104 O O . THR A 1 146 ? -6.688 1.450 10.757 1.00 89.69 146 THR A O 1
#

pLDDT: mean 86.75, std 16.22, range [35.53, 98.62]

Radius of gyration: 18.95 Å; chains: 1; bounding box: 47×34×48 Å

Foldseek 3Di:
DDPDWDPWAWDDWDADPVRAIWTWTATPVRDTDTHRPPDDPDKDKDWDPFWFQKDFSWQAKKFWQWKKWAWQDWAWKAKDLHNDDDDWFAAGPAQIWTHDRPDMTTDDAPNRGGTRHGGIMIGGARDRGTRPGPRVTTITMMIIMD

Sequence (146 aa):
MAWLDEILRFVAHARKPDGSLEECRLDADGNLRVVVATDSLEPAWDDSPGFVAHRIVKATSGTLLHLSGYSESSGYLHVFDATALPADGTKPTLAPALLWSGWTIAVPLPPRGRVFKNGIVWAVSTTAEALTLDAAGRAFVNAQRT